Protein AF-A0A327VR04-F1 (afdb_monomer)

Sequence (105 aa):
MASLGKRGRALLDDAAEHWRFEIRECVADGRDTAAFGILESCFPDGVQAVERNVDGELVVLDEVALEYPPTDGVLDACLRVRGRPPRDVPSGAVLYSAECGERVH

Secondary structure (DSSP, 8-state):
----TTHHHHHHHHHHH--EEEEEEEEEETTEEEEEEEEESPPPSSEEEEEEEETTEEEEEEEEEEEEPPPTT--EEEEEETT--GGGS-TT-EEEEGGGGTT--

Nearest PDB structures (foldseek):
  7a5g-assembly1_Z  TM=7.082E-01  e=2.872E-02  Homo sapiens
  1xb2-assembly1_A  TM=6.978E-01  e=3.567E-02  Bos taurus
  8f60-assembly1_C  TM=4.363E-01  e=1.965E+00  Homo sapiens
  2m83-assembly1_A  TM=3.672E-01  e=1.420E+00  Oryctolagus cuniculus
  7vt9-assembly1_B  TM=3.816E-01  e=1.670E+00  Escherichia coli K-12

Mean predicted aligned error: 9.26 Å

Radius of gyration: 15.43 Å; Cα contacts (8 Å, |Δi|>4): 210; chains: 1; bounding box: 42×38×34 Å

Structure (mmCIF, N/CA/C/O backbone):
data_AF-A0A327VR04-F1
#
_entry.id   AF-A0A327VR04-F1
#
loop_
_atom_site.group_PDB
_atom_site.id
_atom_site.type_symbol
_atom_site.label_atom_id
_atom_site.label_alt_id
_atom_site.label_comp_id
_atom_site.label_asym_id
_atom_site.label_entity_id
_atom_site.label_seq_id
_atom_site.pdbx_PDB_ins_code
_atom_site.Cartn_x
_atom_site.Cartn_y
_atom_site.Cartn_z
_atom_site.occupancy
_atom_site.B_iso_or_equiv
_atom_site.auth_seq_id
_atom_site.auth_comp_id
_atom_site.auth_asym_id
_atom_site.auth_atom_id
_atom_site.pdbx_PDB_model_num
ATOM 1 N N . MET A 1 1 ? 28.383 -27.557 -21.170 1.00 39.19 1 MET A N 1
ATOM 2 C CA . MET A 1 1 ? 27.713 -26.275 -21.479 1.00 39.19 1 MET A CA 1
ATOM 3 C C . MET A 1 1 ? 26.272 -26.369 -21.006 1.00 39.19 1 MET A C 1
ATOM 5 O O . MET A 1 1 ? 25.452 -26.962 -21.692 1.00 39.19 1 MET A O 1
ATOM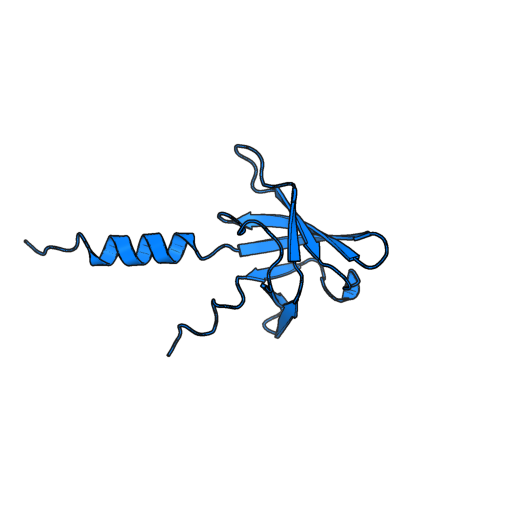 9 N N . ALA A 1 2 ? 26.001 -25.911 -1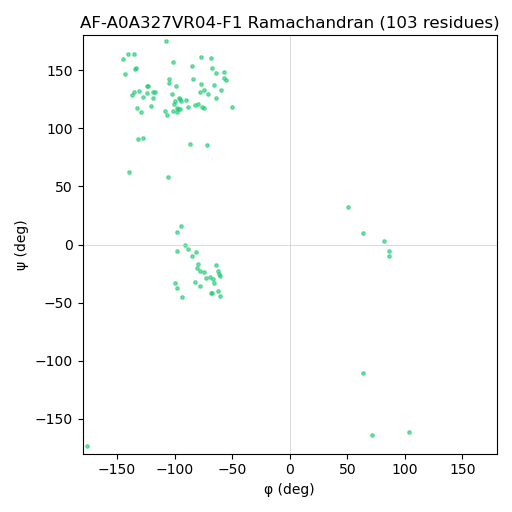9.782 1.00 42.16 2 ALA A N 1
ATOM 10 C CA . ALA A 1 2 ? 24.699 -26.063 -19.141 1.00 42.16 2 ALA A CA 1
ATOM 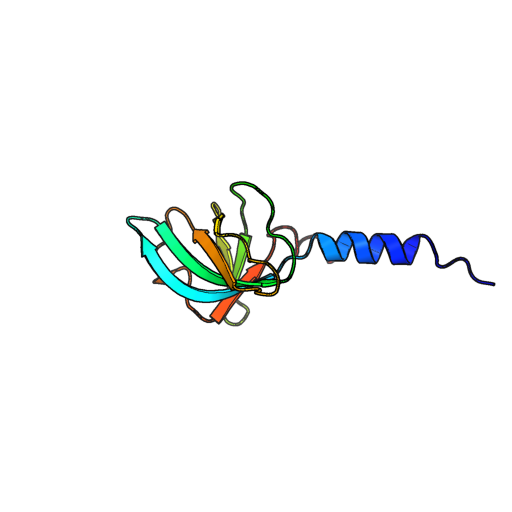11 C C . ALA A 1 2 ? 23.710 -25.011 -19.666 1.00 42.16 2 ALA A C 1
ATOM 13 O O . ALA A 1 2 ? 23.944 -23.809 -19.565 1.00 42.16 2 ALA A O 1
ATOM 14 N N . SER A 1 3 ? 22.605 -25.478 -20.237 1.00 45.84 3 SER A N 1
ATOM 15 C CA . SER A 1 3 ? 21.475 -24.679 -20.703 1.00 45.84 3 SER A CA 1
ATOM 16 C C . SER A 1 3 ? 20.679 -24.124 -19.513 1.00 45.84 3 SER A C 1
ATOM 18 O O . SER A 1 3 ? 19.691 -24.722 -19.089 1.00 45.84 3 SER A O 1
ATOM 20 N N . LEU A 1 4 ? 21.101 -22.979 -18.971 1.00 49.62 4 LEU A N 1
ATOM 21 C CA . LEU A 1 4 ? 20.405 -22.253 -17.895 1.00 49.62 4 LEU A CA 1
ATOM 22 C C . LEU A 1 4 ? 19.454 -21.148 -18.409 1.00 49.62 4 LEU A C 1
ATOM 24 O O . LEU A 1 4 ? 19.046 -20.276 -17.655 1.00 49.62 4 LEU A O 1
ATOM 28 N N . GLY A 1 5 ? 19.088 -21.154 -19.695 1.00 48.59 5 GLY A N 1
ATOM 29 C CA . GLY A 1 5 ? 18.388 -20.022 -20.322 1.00 48.59 5 GLY A CA 1
ATOM 30 C C . GLY A 1 5 ? 16.885 -19.898 -20.032 1.00 48.59 5 GLY A C 1
ATOM 31 O O . GLY A 1 5 ? 16.342 -18.807 -20.156 1.00 48.59 5 GLY A O 1
ATOM 32 N N . LYS A 1 6 ? 16.191 -20.984 -19.654 1.00 51.78 6 LYS A N 1
ATOM 33 C CA . LYS A 1 6 ? 14.719 -20.972 -19.481 1.00 51.78 6 LYS A CA 1
ATOM 34 C C . LYS A 1 6 ? 14.248 -20.836 -18.031 1.00 51.78 6 LYS A C 1
ATOM 36 O O . LYS A 1 6 ? 13.228 -20.207 -17.794 1.00 51.78 6 LYS A O 1
ATOM 41 N N . ARG A 1 7 ? 14.993 -21.380 -17.061 1.00 50.66 7 ARG A N 1
ATOM 42 C CA . ARG A 1 7 ? 14.633 -21.292 -15.630 1.00 50.66 7 ARG A CA 1
ATOM 43 C C . ARG A 1 7 ? 14.957 -19.929 -15.020 1.00 50.66 7 ARG A C 1
ATOM 45 O O . ARG A 1 7 ? 14.177 -19.436 -14.222 1.00 50.66 7 ARG A O 1
ATOM 52 N N . GLY A 1 8 ? 16.059 -19.301 -15.439 1.00 43.47 8 GLY A N 1
ATOM 53 C CA . GLY A 1 8 ? 16.408 -17.955 -14.974 1.00 43.47 8 GLY A CA 1
ATOM 54 C C . GLY A 1 8 ? 15.419 -16.883 -15.441 1.00 43.47 8 GLY A C 1
ATOM 55 O O . GLY A 1 8 ? 15.144 -15.952 -1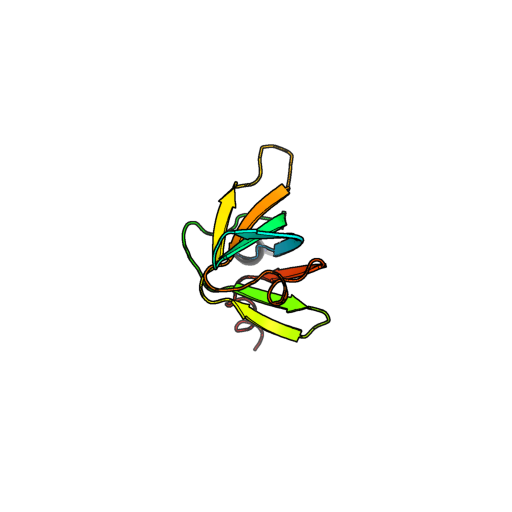4.702 1.00 43.47 8 GLY A O 1
ATOM 56 N N . ARG A 1 9 ? 14.838 -17.044 -16.638 1.00 46.53 9 ARG A N 1
ATOM 57 C CA . ARG A 1 9 ? 13.816 -16.129 -17.166 1.00 46.53 9 ARG A CA 1
ATOM 58 C C . ARG A 1 9 ? 12.506 -16.216 -16.379 1.00 46.53 9 ARG A C 1
ATOM 60 O O . ARG A 1 9 ? 11.955 -15.181 -16.060 1.00 46.53 9 ARG A O 1
ATOM 67 N N . ALA A 1 10 ? 12.071 -17.424 -16.017 1.00 50.38 10 ALA A N 1
ATOM 68 C CA . ALA A 1 10 ? 10.854 -17.615 -15.229 1.00 50.38 10 ALA A CA 1
ATOM 69 C C . ALA A 1 10 ? 10.958 -16.958 -13.844 1.00 50.38 10 ALA A C 1
ATOM 71 O O . ALA A 1 10 ? 10.022 -16.305 -13.428 1.00 50.38 10 ALA A O 1
ATOM 72 N N . LEU A 1 11 ? 12.120 -17.049 -13.184 1.00 49.59 11 LEU A N 1
ATOM 73 C CA . LEU A 1 11 ? 12.367 -16.378 -11.898 1.00 49.59 11 LEU A CA 1
ATOM 74 C C . LEU A 1 11 ? 12.390 -14.843 -12.002 1.00 49.59 11 LEU A C 1
ATOM 76 O O . LEU A 1 11 ? 12.077 -14.165 -11.032 1.00 49.59 11 LEU A O 1
ATOM 80 N N . LEU A 1 12 ? 12.795 -14.295 -13.151 1.00 47.69 12 LEU A N 1
ATOM 81 C CA . LEU A 1 12 ? 12.821 -12.847 -13.385 1.00 47.69 12 LEU A CA 1
ATOM 82 C C . LEU A 1 12 ? 11.449 -12.299 -13.802 1.00 47.69 12 LEU A C 1
ATOM 84 O O . LEU A 1 12 ? 11.138 -11.167 -13.452 1.00 47.69 12 LEU A O 1
ATOM 88 N N . ASP A 1 13 ? 10.646 -13.087 -14.521 1.00 45.94 13 ASP A N 1
ATOM 89 C CA . ASP A 1 13 ? 9.235 -12.785 -14.794 1.00 45.94 13 ASP A CA 1
ATOM 90 C C . ASP A 1 13 ? 8.403 -12.848 -13.499 1.00 45.94 13 ASP A C 1
ATOM 92 O O . ASP A 1 13 ? 7.628 -11.936 -13.245 1.00 45.94 13 ASP A O 1
ATOM 96 N N . ASP A 1 14 ? 8.636 -13.840 -12.629 1.00 46.75 14 ASP A N 1
ATOM 97 C CA . ASP A 1 14 ? 7.992 -13.933 -11.304 1.00 46.75 14 ASP A CA 1
ATOM 98 C C . ASP A 1 14 ? 8.337 -12.706 -10.438 1.00 46.75 14 ASP A C 1
ATOM 100 O O . ASP A 1 14 ? 7.466 -12.070 -9.854 1.00 46.75 14 ASP A O 1
ATOM 104 N N . ALA A 1 15 ? 9.611 -12.289 -10.434 1.00 48.75 15 ALA A N 1
ATOM 105 C CA . ALA A 1 15 ? 10.066 -11.080 -9.741 1.00 48.75 15 ALA A CA 1
ATOM 106 C C . ALA A 1 15 ? 9.431 -9.782 -10.275 1.00 48.75 15 ALA A C 1
ATOM 108 O O . ALA A 1 15 ? 9.382 -8.796 -9.542 1.00 48.75 15 ALA A O 1
ATOM 109 N N . ALA A 1 16 ? 8.944 -9.765 -11.520 1.00 50.72 16 ALA A N 1
ATOM 110 C CA . ALA A 1 16 ? 8.242 -8.613 -12.079 1.00 50.72 16 ALA A CA 1
ATOM 111 C C . ALA A 1 16 ? 6.817 -8.466 -11.513 1.00 50.72 16 ALA A C 1
ATOM 113 O O . ALA A 1 16 ? 6.307 -7.346 -11.475 1.00 50.72 16 ALA A O 1
ATOM 114 N N . GLU A 1 17 ? 6.207 -9.552 -11.020 1.00 58.81 17 GLU A N 1
ATOM 115 C CA . GLU A 1 17 ? 4.903 -9.527 -10.336 1.00 58.81 17 GLU A CA 1
ATOM 116 C C . GLU A 1 17 ? 5.010 -9.073 -8.868 1.00 58.81 17 GLU A C 1
ATOM 118 O O . GLU A 1 17 ? 4.021 -8.664 -8.255 1.00 58.81 17 GLU A O 1
ATOM 123 N N . HIS A 1 18 ? 6.218 -9.102 -8.297 1.00 74.50 18 HIS A N 1
ATOM 124 C CA . HIS A 1 18 ? 6.480 -8.670 -6.929 1.00 74.50 18 HIS A CA 1
ATOM 125 C C . HIS A 1 18 ? 6.743 -7.163 -6.879 1.00 74.50 18 HIS A C 1
ATOM 127 O O . HIS A 1 18 ? 7.882 -6.697 -6.921 1.00 74.50 18 HIS A O 1
ATOM 133 N N . TRP A 1 19 ? 5.670 -6.386 -6.772 1.00 86.19 19 TRP A N 1
ATOM 134 C CA . TRP A 1 19 ? 5.764 -4.982 -6.388 1.00 86.19 19 TRP A CA 1
ATOM 135 C C . TRP A 1 19 ? 5.803 -4.833 -4.864 1.00 86.19 19 TRP A C 1
ATOM 137 O O . TRP A 1 19 ? 5.301 -5.674 -4.111 1.00 86.19 19 TRP A O 1
ATOM 147 N N . ARG A 1 20 ? 6.408 -3.736 -4.411 1.00 89.69 20 ARG A N 1
ATOM 148 C CA . ARG A 1 20 ? 6.480 -3.353 -2.998 1.00 89.69 20 ARG A CA 1
ATOM 149 C C . ARG A 1 20 ? 6.174 -1.872 -2.875 1.00 89.69 20 ARG A C 1
ATOM 151 O O . ARG A 1 20 ? 6.757 -1.069 -3.594 1.00 89.69 20 ARG A O 1
ATOM 158 N N . PHE A 1 21 ? 5.289 -1.504 -1.955 1.00 92.44 21 PHE A N 1
ATOM 159 C CA . PHE A 1 21 ? 4.984 -0.101 -1.680 1.00 92.44 21 PHE A CA 1
ATOM 160 C C . PHE A 1 21 ? 5.290 0.256 -0.228 1.00 92.44 21 PHE A C 1
ATOM 162 O O . PHE A 1 21 ? 4.697 -0.309 0.685 1.00 92.44 21 PHE A O 1
ATOM 169 N N . GLU A 1 22 ? 6.202 1.194 0.004 1.00 93.81 22 GLU A N 1
ATOM 170 C CA . GLU A 1 22 ? 6.525 1.689 1.346 1.00 93.81 22 GLU A CA 1
ATOM 171 C C . GLU A 1 22 ? 5.781 2.994 1.624 1.00 93.81 22 GLU A C 1
ATOM 173 O O . GLU A 1 22 ? 6.026 4.006 0.965 1.00 93.81 22 GLU A O 1
ATOM 178 N N . ILE A 1 23 ? 4.900 2.982 2.623 1.00 94.06 23 ILE A N 1
ATOM 179 C CA . ILE A 1 23 ? 4.092 4.142 2.996 1.00 94.06 23 ILE A CA 1
ATOM 180 C C . ILE A 1 23 ? 4.961 5.126 3.767 1.00 94.06 23 ILE A C 1
ATOM 182 O O . ILE A 1 23 ? 5.439 4.827 4.860 1.00 94.06 23 ILE A O 1
ATOM 186 N N . ARG A 1 24 ? 5.128 6.332 3.233 1.00 93.62 24 ARG A N 1
ATOM 187 C CA . ARG A 1 24 ? 5.852 7.421 3.899 1.00 93.62 24 ARG A CA 1
ATOM 188 C C . ARG A 1 24 ? 4.913 8.392 4.589 1.00 93.62 24 ARG A C 1
ATOM 190 O O . ARG A 1 24 ? 5.210 8.858 5.684 1.00 93.62 24 ARG A O 1
ATOM 197 N N . GLU A 1 25 ? 3.775 8.659 3.966 1.00 93.19 25 GLU A N 1
ATOM 198 C CA . GLU A 1 25 ? 2.769 9.581 4.469 1.00 93.19 25 GLU A CA 1
ATOM 199 C C . GLU A 1 25 ? 1.368 9.051 4.155 1.00 93.19 25 GLU A C 1
ATOM 201 O O . GLU A 1 25 ? 1.139 8.404 3.137 1.00 93.19 25 GLU A O 1
ATOM 206 N N . CYS A 1 26 ? 0.418 9.315 5.045 1.00 92.62 26 CYS A N 1
ATOM 207 C CA . CYS A 1 26 ? -0.969 8.896 4.894 1.00 92.62 26 CYS A CA 1
ATOM 208 C C . CYS A 1 26 ? -1.900 10.046 5.286 1.00 92.62 26 CYS A C 1
ATOM 210 O O . CYS A 1 26 ? -1.785 10.610 6.377 1.00 92.62 26 CYS A O 1
ATOM 212 N N . VAL A 1 27 ? -2.843 10.376 4.408 1.00 92.50 27 VAL A N 1
ATOM 213 C CA . VAL A 1 27 ? -3.783 11.488 4.574 1.00 92.50 27 VAL A CA 1
ATOM 214 C C . VAL A 1 27 ? -5.208 10.958 4.476 1.00 92.50 27 VAL A C 1
ATOM 216 O O . VAL A 1 27 ? -5.524 10.135 3.619 1.00 92.50 27 VAL A O 1
ATOM 219 N N . ALA A 1 28 ? -6.082 11.419 5.372 1.00 92.81 28 ALA A N 1
ATOM 220 C CA . ALA A 1 28 ? -7.501 11.090 5.299 1.00 92.81 28 ALA A CA 1
ATOM 221 C C . ALA A 1 28 ? -8.141 11.808 4.108 1.00 92.81 28 ALA A C 1
ATOM 223 O O . ALA A 1 28 ? -8.045 13.031 4.007 1.00 92.81 28 ALA A O 1
ATOM 224 N N . ASP A 1 29 ? -8.865 11.067 3.276 1.00 89.94 29 ASP A N 1
ATOM 225 C CA . ASP A 1 29 ? -9.680 11.623 2.201 1.00 89.94 29 ASP A CA 1
ATOM 226 C C . ASP A 1 29 ? -11.111 11.079 2.303 1.00 89.94 29 ASP A C 1
ATOM 228 O O . ASP A 1 29 ? -11.461 9.993 1.836 1.00 89.94 29 ASP A O 1
ATOM 232 N N . GLY A 1 30 ? -11.956 11.821 3.022 1.00 89.69 30 GLY A N 1
ATOM 233 C CA . GLY A 1 30 ? -13.316 11.393 3.338 1.00 89.69 30 GLY A CA 1
ATOM 234 C C . GLY A 1 30 ? -13.338 10.131 4.207 1.00 89.69 30 GLY A C 1
ATOM 235 O O . GLY A 1 30 ? -13.018 10.187 5.394 1.00 89.69 30 GLY A O 1
ATOM 236 N N . ARG A 1 31 ? -13.783 9.006 3.634 1.00 89.69 31 ARG A N 1
ATOM 237 C CA . ARG A 1 31 ? -13.791 7.683 4.298 1.00 89.69 31 ARG A CA 1
ATOM 238 C C . ARG A 1 31 ? -12.593 6.811 3.924 1.00 89.69 31 ARG A C 1
ATOM 240 O O . ARG A 1 31 ? -12.447 5.724 4.478 1.00 89.69 31 ARG A O 1
ATOM 247 N N . ASP A 1 32 ? -11.783 7.288 2.996 1.00 93.00 32 ASP A N 1
ATOM 248 C CA . ASP A 1 32 ? -10.649 6.576 2.443 1.00 93.00 32 ASP A CA 1
ATOM 249 C C . ASP A 1 32 ? -9.349 7.190 2.970 1.00 93.00 32 ASP A C 1
ATOM 251 O O . ASP A 1 32 ? -9.338 8.220 3.656 1.00 93.00 32 ASP A O 1
ATOM 255 N N . THR A 1 33 ? -8.239 6.561 2.611 1.00 94.38 33 THR A N 1
ATOM 256 C CA . THR A 1 33 ? -6.895 7.060 2.883 1.00 94.38 33 THR A CA 1
ATOM 257 C C . THR A 1 33 ? -6.121 7.176 1.581 1.00 94.38 33 THR A C 1
ATOM 259 O O . THR A 1 33 ? -6.056 6.220 0.809 1.00 94.38 33 THR A O 1
ATOM 262 N N . ALA A 1 34 ? -5.507 8.335 1.361 1.00 94.75 34 ALA A N 1
ATOM 263 C CA . ALA A 1 34 ? -4.449 8.503 0.376 1.00 94.75 34 ALA A CA 1
ATOM 264 C C . ALA A 1 34 ? -3.110 8.179 1.051 1.00 94.75 34 ALA A C 1
ATOM 266 O O . ALA A 1 34 ? -2.741 8.813 2.042 1.00 94.75 34 ALA A O 1
ATOM 267 N N . ALA A 1 35 ? -2.413 7.164 0.552 1.00 95.25 35 ALA A N 1
ATOM 268 C CA . ALA A 1 35 ? -1.114 6.721 1.033 1.00 95.25 35 ALA A CA 1
ATOM 269 C C . ALA A 1 35 ? -0.043 7.104 0.009 1.00 95.25 35 ALA A C 1
ATOM 271 O O . ALA A 1 35 ? -0.031 6.598 -1.111 1.00 95.25 35 ALA A O 1
ATOM 272 N N . PHE A 1 36 ? 0.862 7.987 0.409 1.00 94.38 36 PHE A N 1
ATOM 273 C CA . PHE A 1 36 ? 1.993 8.442 -0.386 1.00 94.38 36 PHE A CA 1
ATOM 274 C C . PHE A 1 36 ? 3.239 7.682 0.032 1.00 94.38 36 PHE A C 1
ATOM 276 O O . PHE A 1 36 ? 3.506 7.481 1.222 1.00 94.38 36 PHE A O 1
ATOM 283 N N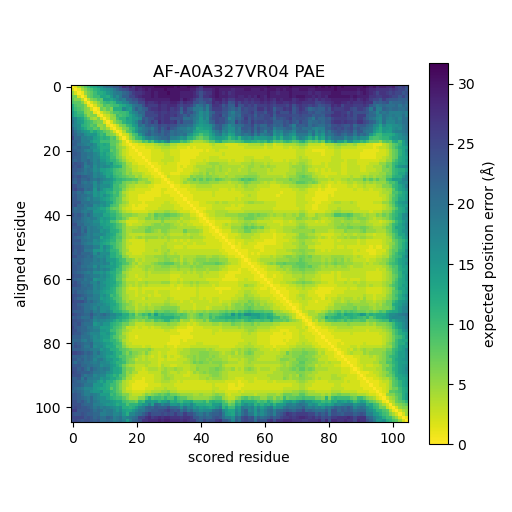 . GLY A 1 37 ? 4.013 7.248 -0.949 1.00 94.44 37 GLY A N 1
ATOM 284 C CA . GLY A 1 37 ? 5.085 6.318 -0.677 1.00 94.44 37 GLY A CA 1
ATOM 285 C C . GLY A 1 37 ? 5.930 6.003 -1.887 1.00 94.44 37 GLY A C 1
ATOM 286 O O . GLY A 1 37 ? 5.778 6.599 -2.947 1.00 94.44 37 GLY A O 1
ATOM 287 N N . ILE A 1 38 ? 6.831 5.051 -1.695 1.00 93.06 38 ILE A N 1
ATOM 288 C CA . ILE A 1 38 ? 7.736 4.572 -2.733 1.00 93.06 38 ILE A CA 1
ATOM 289 C C . ILE A 1 38 ? 7.197 3.266 -3.283 1.00 93.06 38 ILE A C 1
ATOM 291 O O . ILE A 1 38 ? 7.053 2.307 -2.528 1.00 93.06 38 ILE A O 1
ATOM 295 N N . LEU A 1 39 ? 6.934 3.232 -4.586 1.00 91.81 39 LEU A N 1
ATOM 296 C CA . LEU A 1 39 ? 6.567 2.027 -5.311 1.00 91.81 39 LEU A CA 1
ATOM 297 C C . LEU A 1 39 ? 7.799 1.450 -6.011 1.00 91.81 39 LEU A C 1
ATOM 299 O O . LEU A 1 39 ? 8.347 2.039 -6.942 1.00 91.81 39 LEU A O 1
ATOM 303 N N . GLU A 1 40 ? 8.220 0.275 -5.567 1.00 87.69 40 GLU A N 1
ATOM 304 C CA . GLU A 1 40 ? 9.198 -0.550 -6.260 1.00 87.69 40 GLU A CA 1
ATOM 305 C C . GLU A 1 40 ? 8.449 -1.492 -7.214 1.00 87.69 40 GLU A C 1
ATOM 307 O O . GLU A 1 40 ? 7.584 -2.257 -6.782 1.00 87.69 40 GLU A O 1
ATOM 312 N N . SER A 1 41 ? 8.804 -1.456 -8.503 1.00 85.50 41 SER A N 1
ATOM 313 C CA . SER A 1 41 ? 8.109 -2.150 -9.606 1.00 85.50 41 SER A CA 1
ATOM 314 C C . SER A 1 41 ? 6.740 -1.539 -9.972 1.00 85.50 41 SER A C 1
ATOM 316 O O . SER A 1 41 ? 6.462 -0.382 -9.664 1.00 85.50 41 SER A O 1
ATOM 318 N N . CYS A 1 42 ? 5.910 -2.276 -10.714 1.00 83.06 42 CYS A N 1
ATOM 319 C CA . CYS A 1 42 ? 4.607 -1.825 -11.200 1.00 83.06 42 CYS A CA 1
ATOM 320 C C . CYS A 1 42 ? 3.467 -2.355 -10.327 1.00 83.06 42 CYS A C 1
ATOM 322 O O . CYS A 1 42 ? 3.282 -3.564 -10.200 1.00 83.06 42 CYS A O 1
ATOM 324 N N . PHE A 1 43 ? 2.656 -1.445 -9.789 1.00 85.81 43 PHE A N 1
ATOM 325 C CA . PHE A 1 43 ? 1.393 -1.803 -9.151 1.00 85.81 43 PHE A CA 1
ATOM 326 C C . PHE A 1 43 ? 0.362 -2.163 -10.240 1.00 85.81 43 PHE A C 1
ATOM 328 O O . PHE A 1 43 ? 0.242 -1.414 -11.212 1.00 85.81 43 PHE A O 1
ATOM 335 N N . PRO A 1 44 ? -0.376 -3.277 -10.101 1.00 84.62 44 PRO A N 1
ATOM 336 C CA . PRO A 1 44 ? -1.402 -3.684 -11.058 1.00 84.62 44 PRO A CA 1
ATOM 337 C C . PRO A 1 44 ? -2.490 -2.627 -11.267 1.00 84.62 44 PRO A C 1
ATOM 339 O O . PRO A 1 44 ? -2.927 -1.974 -10.320 1.00 84.62 44 PRO A O 1
ATOM 342 N N . ASP A 1 45 ? -2.976 -2.494 -12.499 1.00 83.25 45 ASP A N 1
ATOM 343 C CA . ASP A 1 45 ? -4.091 -1.600 -12.802 1.00 83.25 45 ASP A CA 1
ATOM 344 C C . ASP A 1 45 ? -5.391 -2.066 -12.123 1.00 83.25 45 ASP A C 1
ATOM 346 O O . ASP A 1 45 ? -5.758 -3.242 -12.169 1.00 83.25 45 ASP A O 1
ATOM 350 N N . GLY A 1 46 ? -6.142 -1.118 -11.558 1.00 87.19 46 GLY A N 1
ATOM 351 C CA . GLY A 1 46 ? -7.452 -1.366 -10.952 1.00 87.19 46 GLY A CA 1
ATOM 352 C C . GLY A 1 46 ? -7.449 -1.385 -9.422 1.00 87.19 46 GLY A C 1
ATOM 353 O O . GLY A 1 46 ? -6.570 -0.819 -8.774 1.00 87.19 46 GLY A O 1
ATOM 354 N N . VAL A 1 47 ? -8.506 -1.971 -8.851 1.00 90.31 47 VAL A N 1
ATOM 355 C CA . VAL A 1 47 ? -8.687 -2.140 -7.400 1.00 90.31 47 VAL A CA 1
ATOM 356 C C . VAL A 1 47 ? -8.356 -3.582 -7.047 1.00 90.31 47 VAL A C 1
ATOM 358 O O . VAL A 1 47 ? -8.908 -4.496 -7.659 1.00 90.31 47 VAL A O 1
ATOM 361 N N . GLN A 1 48 ? -7.504 -3.780 -6.049 1.00 88.31 48 GLN A N 1
ATOM 362 C CA . GLN A 1 48 ? -7.088 -5.105 -5.609 1.00 88.31 48 GLN A CA 1
ATOM 363 C C . GLN A 1 48 ? -6.868 -5.178 -4.102 1.00 88.31 48 GLN A C 1
ATOM 365 O O . GLN A 1 48 ? -6.645 -4.161 -3.438 1.00 88.31 48 GLN A O 1
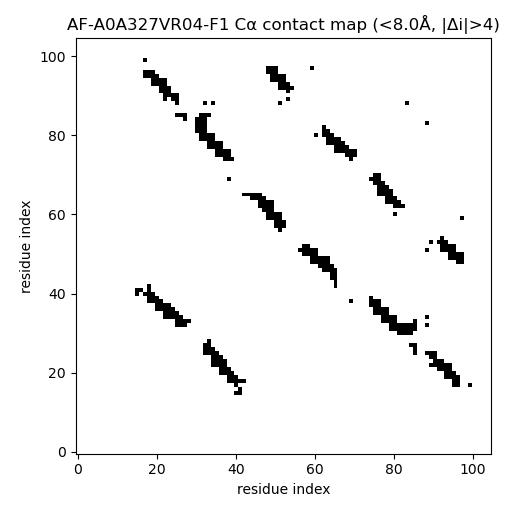ATOM 370 N N . ALA A 1 49 ? -6.904 -6.407 -3.594 1.00 89.50 49 ALA A N 1
ATOM 371 C CA . ALA A 1 49 ? -6.521 -6.701 -2.229 1.00 89.50 49 ALA A CA 1
ATOM 372 C C . ALA A 1 49 ? -4.993 -6.709 -2.102 1.00 89.50 49 ALA A C 1
ATOM 374 O O . ALA A 1 49 ? -4.287 -7.249 -2.956 1.00 89.50 49 ALA A O 1
ATOM 375 N N . VAL A 1 50 ? -4.484 -6.122 -1.025 1.00 89.69 50 VAL A N 1
ATOM 376 C CA . VAL A 1 50 ? -3.048 -6.054 -0.735 1.00 89.69 50 VAL A CA 1
ATOM 377 C C . VAL A 1 50 ? -2.791 -6.426 0.715 1.00 89.69 50 VAL A C 1
ATOM 379 O O . VAL A 1 50 ? -3.631 -6.208 1.588 1.00 89.69 50 VAL A O 1
ATOM 382 N N . GLU A 1 51 ? -1.613 -6.961 0.991 1.00 90.50 51 GLU A N 1
ATOM 383 C CA . GLU A 1 51 ? -1.173 -7.250 2.350 1.00 90.50 51 GLU A CA 1
ATOM 384 C C . GLU A 1 51 ? -0.357 -6.085 2.891 1.00 90.50 51 GLU A C 1
ATOM 386 O O . GLU A 1 51 ? 0.653 -5.694 2.311 1.00 90.50 51 GLU A O 1
ATOM 391 N N . ARG A 1 52 ? -0.786 -5.540 4.028 1.00 90.75 52 ARG A N 1
ATOM 392 C CA . ARG A 1 52 ? -0.080 -4.515 4.791 1.00 90.75 52 ARG A CA 1
ATOM 393 C C . ARG A 1 52 ? 0.736 -5.169 5.894 1.00 90.75 52 ARG A C 1
ATOM 395 O O . ARG A 1 52 ? 0.161 -5.713 6.833 1.00 90.75 52 ARG A O 1
ATOM 402 N N . ASN A 1 53 ? 2.052 -5.027 5.824 1.00 88.56 53 ASN A N 1
ATOM 403 C CA . ASN A 1 53 ? 2.992 -5.384 6.876 1.00 88.56 53 ASN A CA 1
ATOM 404 C C . ASN A 1 53 ? 3.327 -4.165 7.747 1.00 88.56 53 ASN A C 1
ATOM 406 O O . ASN A 1 53 ? 3.779 -3.139 7.233 1.00 88.56 53 ASN A O 1
ATOM 410 N N . VAL A 1 54 ? 3.134 -4.288 9.060 1.00 88.06 54 VAL A N 1
ATOM 411 C CA . VAL A 1 54 ? 3.601 -3.321 10.064 1.00 88.06 54 VAL A CA 1
ATOM 412 C C . VAL A 1 54 ? 4.279 -4.100 11.181 1.00 88.06 54 VAL A C 1
ATOM 414 O O . VAL A 1 54 ? 3.631 -4.923 11.817 1.00 88.06 54 VAL A O 1
ATOM 417 N N . ASP A 1 55 ? 5.577 -3.880 11.405 1.00 85.19 55 ASP A N 1
ATOM 418 C CA . ASP A 1 55 ? 6.358 -4.588 12.435 1.00 85.19 55 ASP A CA 1
ATOM 419 C C . ASP A 1 55 ? 6.221 -6.131 12.382 1.00 85.19 55 ASP A C 1
ATOM 421 O O . ASP A 1 55 ? 6.275 -6.819 13.401 1.00 85.19 55 ASP A O 1
ATOM 425 N N . GLY A 1 56 ? 6.043 -6.696 11.181 1.00 82.00 56 GLY A N 1
ATOM 426 C CA . GLY A 1 56 ? 5.846 -8.135 10.972 1.00 82.00 56 GLY A CA 1
ATOM 427 C C . GLY A 1 56 ? 4.396 -8.616 11.097 1.00 82.00 56 GLY A C 1
ATOM 428 O O . GLY A 1 56 ? 4.125 -9.779 10.800 1.00 82.00 56 GLY A O 1
ATOM 429 N N . GLU A 1 57 ? 3.457 -7.751 11.480 1.00 83.06 57 GLU A N 1
ATOM 430 C CA . GLU A 1 57 ? 2.024 -8.041 11.459 1.00 83.06 57 GLU A CA 1
ATOM 431 C C . GLU A 1 57 ? 1.457 -7.816 10.053 1.00 83.06 57 GLU A C 1
ATOM 433 O O . GLU A 1 57 ? 1.518 -6.705 9.521 1.00 83.06 57 GLU A O 1
ATOM 438 N N . LEU A 1 58 ? 0.890 -8.870 9.462 1.00 84.56 58 LEU A N 1
ATOM 439 C CA . LEU A 1 58 ? 0.237 -8.828 8.154 1.00 84.56 58 LEU A CA 1
ATOM 440 C C . LEU A 1 58 ? -1.275 -8.651 8.312 1.00 84.56 58 LEU A C 1
ATOM 442 O O . LEU A 1 58 ? -1.938 -9.436 8.989 1.00 84.56 58 LEU A O 1
ATOM 446 N N . VAL A 1 59 ? -1.822 -7.632 7.652 1.00 88.88 59 VAL A N 1
ATOM 447 C CA . VAL A 1 59 ? -3.262 -7.354 7.588 1.00 88.88 59 VAL A CA 1
ATOM 448 C C . VAL A 1 59 ? -3.666 -7.114 6.142 1.00 88.88 59 VAL A C 1
ATOM 450 O O . VAL A 1 59 ? -3.038 -6.320 5.448 1.00 88.88 59 VAL A O 1
ATOM 453 N N . VAL A 1 60 ? -4.740 -7.758 5.693 1.00 89.06 60 VAL A N 1
ATOM 454 C CA . VAL A 1 60 ? -5.271 -7.563 4.339 1.00 89.06 60 VAL A CA 1
ATOM 455 C C . VAL A 1 60 ? -6.067 -6.258 4.261 1.00 89.06 60 VAL A C 1
ATOM 457 O O . VAL A 1 60 ? -6.925 -5.977 5.102 1.00 89.06 60 VAL A O 1
ATOM 460 N N . LEU A 1 61 ? -5.774 -5.461 3.235 1.00 90.81 61 LEU A N 1
ATOM 461 C CA . LEU A 1 61 ? -6.550 -4.303 2.809 1.00 90.81 61 LEU A CA 1
ATOM 462 C C . LEU A 1 61 ? -7.268 -4.677 1.511 1.00 90.81 61 LEU A C 1
ATOM 464 O O . LEU A 1 61 ? -6.626 -4.872 0.485 1.00 90.81 61 LEU A O 1
ATOM 468 N N . ASP A 1 62 ? -8.591 -4.790 1.567 1.00 88.75 62 ASP A N 1
ATOM 469 C CA . ASP A 1 62 ? -9.397 -5.421 0.514 1.00 88.75 62 ASP A CA 1
ATOM 470 C C . ASP A 1 62 ? -9.522 -4.581 -0.771 1.00 88.75 62 ASP A C 1
ATOM 472 O O . ASP A 1 62 ? -9.679 -5.122 -1.864 1.00 88.75 62 ASP A O 1
ATOM 476 N N . GLU A 1 63 ? -9.461 -3.253 -0.644 1.00 92.94 63 GLU A N 1
ATOM 477 C CA . GLU A 1 63 ? -9.685 -2.313 -1.744 1.00 92.94 63 GLU A CA 1
ATOM 478 C C . GLU A 1 63 ? -8.583 -1.247 -1.800 1.00 92.94 63 GLU A C 1
ATOM 480 O O . GLU A 1 63 ? -8.696 -0.175 -1.194 1.00 92.94 63 GLU A O 1
ATOM 485 N N . VAL A 1 64 ? -7.521 -1.528 -2.558 1.00 92.88 64 VAL A N 1
ATOM 486 C CA . VAL A 1 64 ? -6.428 -0.584 -2.827 1.00 92.88 64 VAL A CA 1
ATOM 487 C C . VAL A 1 64 ? -6.257 -0.377 -4.326 1.00 92.88 64 VAL A C 1
ATOM 489 O O . VAL A 1 64 ? -6.296 -1.331 -5.100 1.00 92.88 64 VAL A O 1
ATOM 492 N N . ALA A 1 65 ? -6.077 0.874 -4.741 1.00 93.75 65 ALA A N 1
ATOM 493 C CA . ALA A 1 65 ? -5.869 1.250 -6.136 1.00 93.75 65 ALA A CA 1
ATOM 494 C C . ALA A 1 65 ? -4.726 2.254 -6.286 1.00 93.75 65 ALA A C 1
ATOM 496 O O . ALA A 1 65 ? -4.493 3.068 -5.395 1.00 93.75 65 ALA A O 1
ATOM 497 N N . LEU A 1 66 ? -4.056 2.241 -7.437 1.00 93.19 66 LEU A N 1
ATOM 498 C CA . LEU A 1 66 ? -3.092 3.274 -7.805 1.00 93.19 66 LEU A CA 1
ATOM 499 C C . LEU A 1 66 ? -3.835 4.555 -8.193 1.00 93.19 66 LEU A C 1
ATOM 501 O O . LEU A 1 66 ? -4.609 4.560 -9.148 1.00 93.19 66 LEU A O 1
ATOM 505 N N . GLU A 1 67 ? -3.622 5.632 -7.438 1.00 92.06 67 GLU A N 1
ATOM 506 C CA . GLU A 1 67 ? -4.229 6.940 -7.712 1.00 92.06 67 GLU A CA 1
ATOM 507 C C . GLU A 1 67 ? -3.294 7.810 -8.551 1.00 92.06 67 GLU A C 1
ATOM 509 O O . GLU A 1 67 ? -3.712 8.385 -9.555 1.00 92.06 67 GLU A O 1
ATOM 514 N N . TYR A 1 68 ? -2.011 7.844 -8.175 1.00 90.06 68 TYR A N 1
ATOM 515 C CA . TYR A 1 68 ? -0.964 8.517 -8.937 1.00 90.06 68 TYR A CA 1
ATOM 516 C C . TYR A 1 68 ? 0.214 7.557 -9.150 1.00 90.06 68 TYR A C 1
ATOM 518 O O . TYR A 1 68 ? 0.853 7.171 -8.165 1.00 90.06 68 TYR A O 1
ATOM 526 N N . PRO A 1 69 ? 0.502 7.146 -10.401 1.00 87.25 69 PRO A N 1
ATOM 527 C CA . PRO A 1 69 ? 1.645 6.293 -10.707 1.00 87.25 69 PRO A CA 1
ATOM 528 C C . PRO A 1 69 ? 2.977 7.033 -10.506 1.00 87.25 69 PRO A C 1
ATOM 530 O O . PRO A 1 69 ? 2.999 8.269 -10.547 1.00 87.25 69 PRO A O 1
ATOM 533 N N . PRO A 1 70 ? 4.093 6.295 -10.357 1.00 87.56 70 PRO A N 1
ATOM 534 C CA . PRO A 1 70 ? 5.422 6.888 -10.395 1.00 87.56 70 PRO A CA 1
ATOM 535 C C . PRO A 1 70 ? 5.659 7.641 -11.708 1.00 87.56 70 PRO A C 1
ATOM 537 O O . PRO A 1 70 ? 5.150 7.262 -12.765 1.00 87.56 70 PRO A O 1
ATOM 540 N N . THR A 1 71 ? 6.455 8.706 -11.647 1.00 83.31 71 THR A N 1
ATOM 541 C CA . THR A 1 71 ? 6.873 9.471 -12.833 1.00 83.31 71 THR A CA 1
ATOM 542 C C . THR A 1 71 ? 8.293 9.084 -13.232 1.00 83.31 71 THR A C 1
ATOM 544 O O . THR A 1 71 ? 9.046 8.567 -12.411 1.00 83.31 71 THR A O 1
ATOM 547 N N . ASP A 1 72 ? 8.682 9.298 -14.492 1.00 79.50 72 ASP A N 1
ATOM 548 C CA . ASP A 1 72 ? 9.998 8.879 -14.994 1.00 79.50 72 ASP A CA 1
ATOM 549 C C . ASP A 1 72 ? 11.156 9.327 -14.081 1.00 79.50 72 ASP A C 1
ATOM 551 O O . ASP A 1 72 ? 11.399 10.518 -13.877 1.00 79.50 72 ASP A O 1
ATOM 555 N N . GLY A 1 73 ? 11.892 8.347 -13.547 1.00 76.94 73 GLY A N 1
ATOM 556 C CA . GLY A 1 73 ? 13.038 8.565 -12.658 1.00 76.94 73 GLY A CA 1
ATOM 557 C C . GLY A 1 73 ? 12.694 8.822 -11.185 1.00 76.94 73 GLY A C 1
ATOM 558 O O . GLY A 1 73 ? 13.608 9.044 -10.392 1.00 76.94 73 GLY A O 1
ATOM 559 N N . VAL A 1 74 ? 11.415 8.764 -10.808 1.00 84.31 74 VAL A N 1
ATOM 560 C CA . VAL A 1 74 ? 10.918 8.991 -9.447 1.00 84.31 74 VAL A CA 1
ATOM 561 C C . VAL A 1 74 ? 10.047 7.806 -9.033 1.00 84.31 74 VAL A C 1
ATOM 563 O O . VAL A 1 74 ? 9.116 7.444 -9.740 1.00 84.31 74 VAL A O 1
ATOM 566 N N . LEU A 1 75 ? 10.346 7.194 -7.884 1.00 88.25 75 LEU A N 1
ATOM 567 C CA . LEU A 1 75 ? 9.582 6.047 -7.371 1.00 88.25 75 LEU A CA 1
ATOM 568 C C . LEU A 1 75 ? 8.382 6.460 -6.503 1.00 88.25 75 LEU A C 1
ATOM 570 O O . LEU A 1 75 ? 7.634 5.601 -6.043 1.00 88.25 75 LEU A O 1
ATOM 574 N N . ASP A 1 76 ? 8.213 7.757 -6.245 1.00 92.31 76 ASP A N 1
ATOM 575 C CA . ASP A 1 76 ? 7.086 8.282 -5.482 1.00 92.31 76 ASP A CA 1
ATOM 576 C C . ASP A 1 76 ? 5.763 8.029 -6.217 1.00 92.31 76 ASP A C 1
ATOM 578 O O . ASP A 1 76 ? 5.592 8.414 -7.373 1.00 92.31 76 ASP A O 1
ATOM 582 N N . ALA A 1 77 ? 4.822 7.401 -5.522 1.00 93.69 77 ALA A N 1
ATOM 583 C CA . ALA A 1 77 ? 3.484 7.095 -6.004 1.00 93.69 77 ALA A CA 1
ATOM 584 C C . ALA A 1 77 ? 2.447 7.312 -4.895 1.00 93.69 77 ALA A C 1
ATOM 586 O O . ALA A 1 77 ? 2.773 7.393 -3.706 1.00 93.69 77 ALA A O 1
ATOM 587 N N . CYS A 1 78 ? 1.180 7.393 -5.295 1.00 93.75 78 CYS A N 1
ATOM 588 C CA . CYS A 1 78 ? 0.045 7.472 -4.384 1.00 93.75 78 CYS A CA 1
ATOM 589 C C . CYS A 1 78 ? -0.879 6.278 -4.596 1.00 93.75 78 CYS A C 1
ATOM 591 O O . CYS A 1 78 ? -1.371 6.053 -5.707 1.00 93.75 78 CYS A O 1
ATOM 593 N N . LEU A 1 79 ? -1.158 5.562 -3.513 1.00 94.44 79 LEU A N 1
ATOM 594 C CA . LEU A 1 79 ? -2.190 4.541 -3.458 1.00 94.44 79 LEU A CA 1
ATOM 595 C C . LEU A 1 79 ? -3.407 5.063 -2.696 1.00 94.44 79 LEU A C 1
ATOM 597 O O . LEU A 1 79 ? -3.299 5.687 -1.643 1.00 94.44 79 LEU A O 1
ATOM 601 N N . ARG A 1 80 ? -4.587 4.741 -3.207 1.00 95.38 80 ARG A N 1
ATOM 602 C CA . ARG A 1 80 ? -5.877 4.984 -2.575 1.00 95.38 80 ARG A CA 1
ATOM 603 C C . ARG A 1 80 ? -6.327 3.719 -1.863 1.00 95.38 80 ARG A C 1
ATOM 605 O O . ARG A 1 80 ? -6.604 2.719 -2.520 1.00 95.38 80 ARG A O 1
ATOM 612 N N . VAL A 1 81 ? -6.461 3.774 -0.542 1.00 93.62 81 VAL A N 1
ATOM 613 C CA . VAL A 1 81 ? -7.031 2.693 0.274 1.00 93.62 81 VAL A CA 1
ATOM 614 C C . VAL A 1 81 ? -8.469 3.059 0.620 1.00 93.62 81 VAL A C 1
ATOM 616 O O . VAL A 1 81 ? -8.714 4.037 1.328 1.00 93.62 81 VAL A O 1
ATOM 619 N N . ARG A 1 82 ? -9.436 2.289 0.122 1.00 93.19 82 ARG A N 1
ATOM 620 C CA . ARG A 1 82 ? -10.859 2.598 0.302 1.00 93.19 82 ARG A CA 1
ATOM 621 C C . ARG A 1 82 ? -11.401 2.086 1.626 1.00 93.19 82 ARG A C 1
ATOM 623 O O . ARG A 1 82 ? -11.030 1.013 2.092 1.00 93.19 82 ARG A O 1
ATOM 630 N N . GLY A 1 83 ? -12.294 2.863 2.237 1.00 90.06 83 GLY A N 1
ATOM 631 C CA . GLY A 1 83 ? -13.018 2.479 3.452 1.00 90.06 83 GLY A CA 1
ATOM 632 C C . GLY A 1 83 ? -12.143 2.263 4.692 1.00 90.06 83 GLY A C 1
ATOM 633 O O . GLY A 1 83 ? -12.640 1.764 5.705 1.00 90.06 83 GLY A O 1
ATOM 634 N N . ARG A 1 84 ? -10.856 2.629 4.634 1.00 88.88 84 ARG A N 1
ATOM 635 C CA . ARG A 1 84 ? -9.910 2.520 5.745 1.00 88.88 84 ARG A CA 1
ATOM 636 C C . ARG A 1 84 ? -9.398 3.911 6.121 1.00 88.88 84 ARG A C 1
ATOM 638 O O . ARG A 1 84 ? -8.984 4.655 5.233 1.00 88.88 84 ARG A O 1
ATOM 645 N N . PRO A 1 85 ? -9.410 4.275 7.411 1.00 88.38 85 PRO A N 1
ATOM 646 C CA . PRO A 1 85 ? -8.820 5.511 7.909 1.00 88.38 85 PRO A CA 1
ATOM 647 C C . PRO A 1 85 ? -7.284 5.418 8.012 1.00 88.38 85 PRO A C 1
ATOM 649 O O . PRO A 1 85 ? -6.755 4.317 8.161 1.00 88.38 85 PRO A O 1
ATOM 652 N N . PRO A 1 86 ? -6.559 6.554 8.083 1.00 87.19 86 PRO A N 1
ATOM 653 C CA . PRO A 1 86 ? -5.090 6.554 8.086 1.00 87.19 86 PRO A CA 1
ATOM 654 C C . PRO A 1 86 ? -4.452 5.803 9.258 1.00 87.19 86 PRO A C 1
ATOM 656 O O . PRO A 1 86 ? -3.360 5.265 9.139 1.00 87.19 86 PRO A O 1
ATOM 659 N N . ARG A 1 87 ? -5.150 5.704 10.397 1.00 86.00 87 ARG A N 1
ATOM 660 C CA . ARG A 1 87 ? -4.695 4.901 11.549 1.00 86.00 87 ARG A CA 1
ATOM 661 C C . ARG A 1 87 ? -4.545 3.407 11.229 1.00 86.00 87 ARG A C 1
ATOM 663 O O . ARG A 1 87 ? -3.761 2.729 11.881 1.00 86.00 87 ARG A O 1
ATOM 670 N N . ASP A 1 88 ? -5.285 2.913 10.238 1.00 85.50 88 ASP A N 1
ATOM 671 C CA . ASP A 1 88 ? -5.244 1.521 9.789 1.00 85.50 88 ASP A CA 1
ATOM 672 C C . ASP A 1 88 ? -4.214 1.345 8.658 1.00 85.50 88 ASP A C 1
ATOM 674 O O . ASP A 1 88 ? -4.012 0.242 8.158 1.00 85.50 88 ASP A O 1
ATOM 678 N N . VAL A 1 89 ? -3.539 2.421 8.252 1.0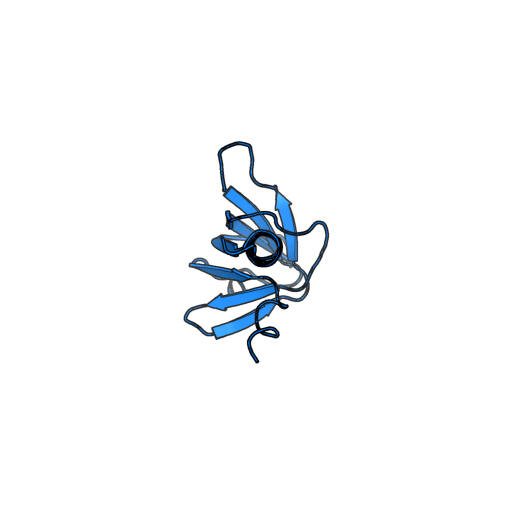0 86.38 89 VAL A N 1
ATOM 679 C CA . VAL A 1 89 ? -2.543 2.443 7.181 1.00 86.38 89 VAL A CA 1
ATOM 680 C C . VAL A 1 89 ? -1.379 3.353 7.616 1.00 86.38 89 VAL A C 1
ATOM 682 O O . VAL A 1 89 ? -1.170 4.414 7.028 1.00 86.38 89 VAL A O 1
ATOM 685 N N . PRO A 1 90 ? -0.666 3.004 8.707 1.00 88.44 90 PRO A N 1
ATOM 686 C CA . PRO A 1 90 ? 0.317 3.902 9.297 1.00 88.44 90 PRO A CA 1
ATOM 687 C C . PRO A 1 90 ? 1.525 4.112 8.376 1.00 88.44 90 PRO A C 1
ATOM 689 O O . PRO A 1 90 ? 1.919 3.227 7.616 1.00 88.44 90 PRO A O 1
ATOM 692 N N . SER A 1 91 ? 2.164 5.275 8.500 1.00 89.75 91 SER A N 1
ATOM 693 C CA . SER A 1 91 ? 3.489 5.523 7.925 1.00 89.75 91 SER A CA 1
ATOM 694 C C . SER A 1 91 ? 4.500 4.474 8.402 1.00 89.75 91 SER A C 1
ATO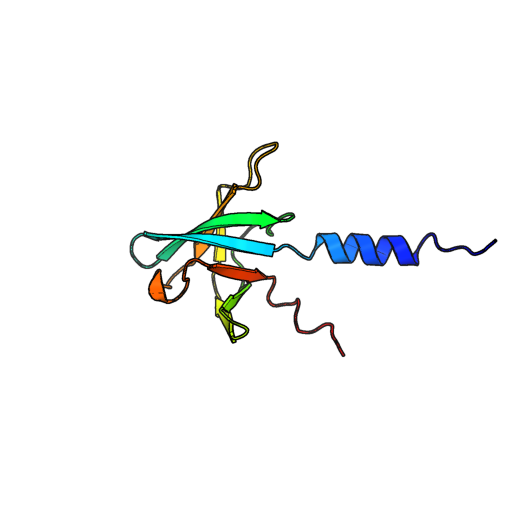M 696 O O . SER A 1 91 ? 4.489 4.097 9.574 1.00 89.75 91 SER A O 1
ATOM 698 N N . GLY A 1 92 ? 5.393 4.043 7.517 1.00 88.62 92 GLY A N 1
ATOM 699 C CA . GLY A 1 92 ? 6.345 2.956 7.745 1.00 88.62 92 GLY A CA 1
ATOM 700 C C . GLY A 1 92 ? 5.784 1.567 7.432 1.00 88.62 92 GLY A C 1
ATOM 701 O O . GLY A 1 92 ? 6.553 0.610 7.376 1.00 88.62 92 GLY A O 1
ATOM 702 N N . ALA A 1 93 ? 4.474 1.444 7.188 1.00 90.94 93 ALA A N 1
ATOM 703 C CA . ALA A 1 93 ? 3.896 0.206 6.686 1.00 90.94 93 ALA A CA 1
ATOM 704 C C . ALA A 1 93 ? 4.429 -0.118 5.288 1.00 90.94 93 ALA A C 1
ATOM 706 O O . ALA A 1 93 ? 4.660 0.773 4.466 1.00 90.94 93 ALA A O 1
ATOM 707 N N . VAL A 1 94 ? 4.558 -1.408 4.999 1.00 91.50 94 VAL A N 1
ATOM 708 C CA . VAL A 1 94 ? 4.929 -1.896 3.672 1.00 91.50 94 VAL A CA 1
ATOM 709 C C . VAL A 1 94 ? 3.785 -2.720 3.105 1.00 91.50 94 VAL A C 1
ATOM 711 O O . VAL A 1 94 ? 3.255 -3.589 3.792 1.00 91.50 94 VAL A O 1
ATOM 714 N N . LEU A 1 95 ? 3.396 -2.446 1.864 1.00 90.94 95 LEU A N 1
ATOM 715 C CA . LEU A 1 95 ? 2.359 -3.178 1.151 1.00 90.94 95 LEU A CA 1
ATOM 716 C C . LEU A 1 95 ? 2.969 -4.112 0.107 1.00 90.94 95 LEU A C 1
ATOM 718 O O . LEU A 1 95 ? 3.926 -3.743 -0.583 1.00 90.94 95 LEU A O 1
ATOM 722 N N . TYR A 1 96 ? 2.362 -5.285 -0.026 1.00 87.06 96 TYR A N 1
ATOM 723 C CA . TYR A 1 96 ? 2.712 -6.322 -0.992 1.00 87.06 96 TYR A CA 1
ATOM 724 C C . TYR A 1 96 ? 1.449 -6.880 -1.656 1.00 87.06 96 TYR A C 1
ATOM 726 O O . TYR A 1 96 ? 0.336 -6.704 -1.148 1.00 87.06 96 TYR A O 1
ATOM 734 N N . SER A 1 97 ? 1.617 -7.591 -2.774 1.00 81.31 97 SER A N 1
ATOM 735 C CA . SER A 1 97 ? 0.532 -8.406 -3.330 1.00 81.31 97 SER A CA 1
ATOM 736 C C . SER A 1 97 ? 0.090 -9.458 -2.311 1.00 81.31 97 SER A C 1
ATOM 738 O O . SER A 1 97 ? 0.937 -10.159 -1.760 1.00 81.31 97 SER A O 1
ATOM 740 N N . ALA A 1 98 ? -1.222 -9.600 -2.101 1.00 70.06 98 ALA A N 1
ATOM 741 C CA . ALA A 1 98 ? -1.771 -10.595 -1.178 1.00 70.06 98 ALA A CA 1
ATOM 742 C C . ALA A 1 98 ? -1.486 -12.050 -1.597 1.00 70.06 98 ALA A C 1
ATOM 744 O O . ALA A 1 98 ? -1.546 -12.962 -0.780 1.00 70.06 98 ALA A O 1
ATOM 745 N N . GLU A 1 99 ? -1.119 -12.276 -2.860 1.00 63.78 99 GLU A N 1
ATOM 746 C CA . GLU A 1 99 ? -0.730 -13.595 -3.370 1.00 63.78 99 GLU A CA 1
ATOM 747 C C . GLU A 1 99 ? 0.731 -13.961 -3.038 1.00 63.78 99 GLU A C 1
ATOM 749 O O . GLU A 1 99 ? 1.173 -15.083 -3.301 1.00 63.78 99 GLU A O 1
ATOM 754 N N . CYS A 1 100 ? 1.510 -13.034 -2.463 1.00 58.56 100 CYS A N 1
ATOM 755 C CA . CYS A 1 100 ? 2.935 -13.235 -2.199 1.00 58.56 100 CYS A CA 1
ATOM 756 C C . CYS A 1 100 ? 3.192 -14.281 -1.095 1.00 58.56 100 CYS A C 1
ATOM 758 O O . CYS A 1 100 ? 4.232 -14.942 -1.110 1.00 58.56 100 CYS A O 1
ATOM 760 N N . GLY A 1 101 ? 2.255 -14.457 -0.155 1.00 48.66 101 GLY A N 1
ATOM 761 C CA . GLY A 1 101 ? 2.369 -15.406 0.958 1.00 48.66 101 GLY A CA 1
ATOM 762 C C . GLY A 1 101 ? 2.042 -16.866 0.616 1.00 48.66 101 GLY A C 1
ATOM 763 O O . GLY A 1 101 ? 2.491 -17.768 1.322 1.00 48.66 101 GLY A O 1
ATOM 764 N N . GLU A 1 102 ? 1.307 -17.136 -0.467 1.00 46.34 102 GLU A N 1
ATOM 765 C CA . GLU A 1 102 ? 0.820 -18.493 -0.777 1.00 46.34 102 GLU A CA 1
ATOM 766 C C . GLU A 1 102 ? 1.825 -19.370 -1.543 1.00 46.34 102 GLU A C 1
ATOM 768 O O . GLU A 1 102 ? 1.620 -20.577 -1.667 1.00 46.34 102 GLU A O 1
ATOM 773 N N . ARG A 1 103 ? 2.937 -18.811 -2.037 1.00 46.25 103 ARG A N 1
ATOM 774 C CA . ARG A 1 103 ? 3.895 -19.547 -2.892 1.00 46.25 103 ARG A CA 1
ATOM 775 C C . ARG A 1 103 ? 5.119 -20.100 -2.151 1.00 46.25 103 ARG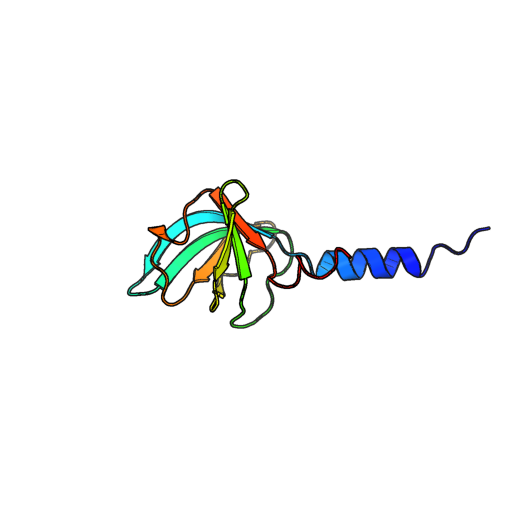 A C 1
ATOM 777 O O . ARG A 1 103 ? 6.048 -20.593 -2.788 1.00 46.25 103 ARG A O 1
ATOM 784 N N . VAL A 1 104 ? 5.118 -20.066 -0.814 1.00 40.22 104 VAL A N 1
ATOM 785 C CA . VAL A 1 104 ? 6.179 -20.641 0.037 1.00 40.22 104 VAL A CA 1
ATOM 786 C C . VAL A 1 104 ? 5.715 -21.948 0.699 1.00 40.22 104 VAL A C 1
ATOM 788 O O . VAL A 1 104 ? 5.704 -22.070 1.925 1.00 40.22 104 VAL A O 1
ATOM 791 N N . HIS A 1 105 ? 5.317 -22.946 -0.097 1.00 37.22 105 HIS A N 1
ATOM 792 C CA . HIS A 1 105 ? 5.234 -24.334 0.378 1.00 37.22 105 HIS A CA 1
ATOM 793 C C . HIS A 1 105 ? 5.493 -25.359 -0.726 1.00 37.22 105 HIS A C 1
ATOM 795 O O . HIS A 1 105 ? 4.870 -25.242 -1.804 1.00 37.22 105 HIS A O 1
#

Solvent-accessible surface area (backbone atoms only — not comparable to full-atom values): 5884 Å² total; per-residue (Å²): 136,84,88,61,74,66,66,57,49,53,57,53,56,54,53,56,71,59,27,40,36,40,27,66,42,53,42,72,51,93,61,19,16,43,33,33,24,41,42,46,70,62,78,70,90,58,75,39,53,28,28,38,34,46,101,86,46,77,44,80,43,71,43,32,28,72,73,38,74,56,49,97,97,42,45,56,26,30,35,37,34,55,80,36,52,32,86,82,50,46,59,72,24,37,37,33,56,56,70,68,73,74,75,81,120

pLDDT: mean 79.69, std 17.85, range [37.22, 95.38]

Foldseek 3Di:
DDDPPPVVVVVVVVVLQKKKWAFADWDDDPQKIKTKTFIDHDDDADWAWKWKDDPNDTDIQGTKHWPACADVPGRIGIIIRHRDGQVVVDHRIMITHPCPPVPPD